Protein AF-V9W9S1-F1 (afdb_monomer)

Nearest PDB structures (foldseek):
  3k2z-assembly1_B  TM=9.311E-01  e=9.724E-03  Thermotoga maritima
  3k2z-assembly1_A  TM=9.159E-01  e=2.083E-02  Thermotoga maritima
  1zao-assembly1_A  TM=7.912E-01  e=2.767E+00  Archaeoglobus fulgidus
  5ipl-assembly1_F  TM=6.167E-01  e=1.137E+00  Escherichia coli
  6omf-assembly1_F  TM=6.056E-01  e=1.466E+00  Salmonella enterica subsp. enterica serovar Typhimurium

Mean predicted aligned error: 3.55 Å

Radius of gyration: 11.36 Å; Cα contacts (8 Å, |Δi|>4): 47; chains: 1; bounding box: 28×23×30 Å

Solvent-accessible surface area (backbone atoms only — not comparable to full-atom values): 3858 Å² total; per-residue (Å²): 131,80,50,72,65,33,51,52,48,53,52,47,48,53,53,39,27,73,74,67,79,42,77,70,55,69,70,56,45,26,71,72,70,73,46,58,67,72,58,49,52,52,29,50,51,52,35,32,78,69,67,77,47,92,79,75,83,86,73,80,77,129

Sequence (62 aa):
MLSDLERKTLRILYNFSKLNRRMPNIKELEKKTGARVGNIFKALDGLQKQGYIEWQPIIHNP

InterPro domains:
  IPR036388 Winged helix-like DNA-binding domain superfamily [G3DSA:1.10.10.10] (2-60)
  IPR036390 Winged helix DNA-binding domain superfamily [SSF46785] (2-57)

pLDDT: mean 92.83, std 12.64, range [40.94, 98.56]

Organism: NCBI:txid697284

Structure (mmCIF, N/CA/C/O backbone):
data_AF-V9W9S1-F1
#
_entry.id   AF-V9W9S1-F1
#
loop_
_atom_site.group_PDB
_atom_site.id
_atom_site.type_symbol
_atom_site.label_atom_id
_atom_site.label_alt_id
_atom_site.label_comp_id
_atom_site.label_asym_id
_atom_site.label_entity_id
_atom_site.label_seq_id
_atom_site.pdbx_PDB_ins_code
_atom_site.Cartn_x
_atom_site.Cartn_y
_atom_site.Cartn_z
_atom_site.occupancy
_atom_site.B_iso_or_equiv
_atom_site.auth_seq_id
_atom_site.auth_comp_id
_atom_site.auth_asym_id
_atom_site.auth_atom_id
_atom_site.pdbx_PDB_model_num
ATOM 1 N N . MET A 1 1 ? -14.746 4.266 8.685 1.00 87.94 1 MET A N 1
ATOM 2 C CA . MET A 1 1 ? -14.658 4.979 7.390 1.00 87.94 1 MET A CA 1
ATOM 3 C C . MET A 1 1 ? -13.194 5.012 6.997 1.00 87.94 1 MET A C 1
ATOM 5 O O . MET A 1 1 ? -12.386 5.327 7.859 1.00 87.94 1 MET A O 1
ATOM 9 N N . LEU A 1 2 ? -12.856 4.661 5.753 1.00 93.94 2 LEU A N 1
ATOM 10 C CA . LEU A 1 2 ? -11.460 4.619 5.305 1.00 93.94 2 LEU A CA 1
ATOM 11 C C . LEU A 1 2 ? -10.828 6.018 5.313 1.00 93.94 2 LEU A C 1
ATOM 13 O O . LEU A 1 2 ? -11.390 6.958 4.745 1.00 93.94 2 LEU A O 1
ATOM 17 N N . SER A 1 3 ? -9.639 6.126 5.898 1.00 97.50 3 SER A N 1
ATOM 18 C CA . SER A 1 3 ? -8.760 7.289 5.775 1.00 97.50 3 SER A CA 1
ATOM 19 C C . SER A 1 3 ? -8.318 7.505 4.325 1.00 97.50 3 SER A C 1
ATOM 21 O O . SER A 1 3 ? -8.402 6.611 3.476 1.00 97.50 3 SER A O 1
ATOM 23 N N . ASP A 1 4 ? -7.790 8.689 4.018 1.00 98.00 4 ASP A N 1
ATOM 24 C CA . ASP A 1 4 ? -7.306 8.984 2.665 1.00 98.00 4 ASP A CA 1
ATOM 25 C C . ASP A 1 4 ? -6.145 8.080 2.250 1.00 98.00 4 ASP A C 1
ATOM 27 O O . ASP A 1 4 ? -6.067 7.661 1.092 1.00 98.00 4 ASP A O 1
ATOM 31 N N . LEU A 1 5 ? -5.282 7.705 3.201 1.00 97.94 5 LEU A N 1
ATOM 32 C CA . LEU A 1 5 ? -4.197 6.769 2.936 1.00 97.94 5 LEU A CA 1
ATOM 33 C C . LEU A 1 5 ? -4.716 5.350 2.685 1.00 97.94 5 LEU A C 1
ATOM 35 O O . LEU A 1 5 ? -4.233 4.699 1.760 1.00 97.94 5 LEU A O 1
ATOM 39 N N . GLU A 1 6 ? -5.708 4.876 3.440 1.00 98.44 6 GLU A N 1
ATOM 40 C CA . GLU A 1 6 ? -6.318 3.561 3.206 1.00 98.44 6 GLU A CA 1
ATOM 41 C C . GLU A 1 6 ? -7.045 3.520 1.858 1.00 98.44 6 GLU A C 1
ATOM 43 O O . GLU A 1 6 ? -6.799 2.612 1.066 1.00 98.44 6 GLU A O 1
ATOM 48 N N . ARG A 1 7 ? -7.853 4.540 1.526 1.00 98.56 7 ARG A N 1
ATOM 49 C CA . ARG A 1 7 ? -8.518 4.643 0.211 1.00 98.56 7 ARG A CA 1
ATOM 50 C C . ARG A 1 7 ? -7.511 4.650 -0.932 1.00 98.56 7 ARG A C 1
ATOM 52 O O . ARG A 1 7 ? -7.681 3.939 -1.925 1.00 98.56 7 ARG A O 1
ATOM 59 N N . LYS A 1 8 ? -6.442 5.441 -0.798 1.00 98.50 8 LYS A N 1
ATOM 60 C CA . LYS A 1 8 ? -5.371 5.504 -1.798 1.00 98.50 8 LYS A CA 1
ATOM 61 C C . LYS A 1 8 ? -4.664 4.157 -1.931 1.00 98.50 8 LYS A C 1
ATOM 63 O O . LYS A 1 8 ? -4.449 3.714 -3.058 1.00 98.50 8 LYS A O 1
ATOM 68 N N . THR A 1 9 ? -4.336 3.515 -0.812 1.00 98.44 9 THR A N 1
ATOM 69 C CA . THR A 1 9 ? -3.681 2.201 -0.773 1.00 98.44 9 THR A CA 1
ATOM 70 C C . THR A 1 9 ? -4.551 1.150 -1.448 1.00 98.44 9 THR A C 1
ATOM 72 O O . THR A 1 9 ? -4.089 0.524 -2.395 1.00 98.44 9 THR A O 1
ATOM 75 N N . LEU A 1 10 ? -5.830 1.039 -1.081 1.00 98.44 10 LEU A N 1
ATOM 76 C CA . LEU A 1 10 ? -6.771 0.093 -1.684 1.00 98.44 10 LEU A CA 1
ATOM 77 C C . LEU A 1 10 ? -6.878 0.272 -3.204 1.00 98.44 10 LEU A C 1
ATOM 79 O O . LEU A 1 10 ? -6.772 -0.694 -3.960 1.00 98.44 10 LEU A O 1
ATOM 83 N N . ARG A 1 11 ? -6.998 1.522 -3.671 1.00 98.56 11 ARG A N 1
ATOM 84 C CA . ARG A 1 11 ? -7.017 1.831 -5.108 1.00 98.56 11 ARG A CA 1
ATOM 85 C C . ARG A 1 11 ? -5.731 1.390 -5.807 1.00 98.56 11 ARG A C 1
ATOM 87 O O . ARG A 1 11 ? -5.789 0.874 -6.921 1.00 98.56 11 ARG A O 1
ATOM 94 N N . ILE A 1 12 ? -4.572 1.609 -5.183 1.00 98.50 12 ILE A N 1
ATOM 95 C CA . ILE A 1 12 ? -3.286 1.169 -5.731 1.00 98.50 12 ILE A CA 1
ATOM 96 C C . ILE A 1 12 ? -3.239 -0.356 -5.804 1.00 98.50 12 ILE A C 1
ATOM 98 O O . ILE A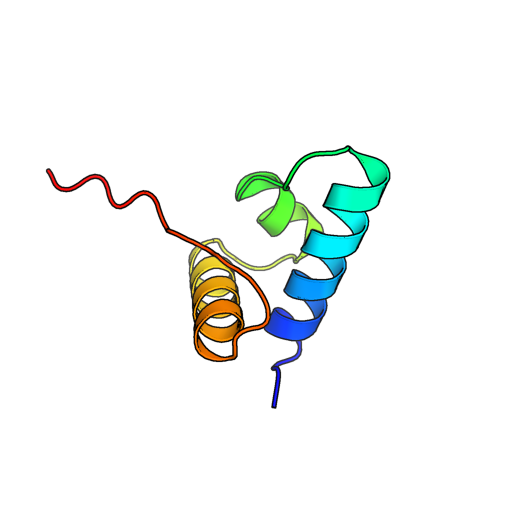 1 12 ? -2.887 -0.862 -6.862 1.00 98.50 12 ILE A O 1
ATOM 102 N N . LEU A 1 13 ? -3.619 -1.073 -4.741 1.00 98.19 13 LEU A N 1
ATOM 103 C CA . LEU A 1 13 ? -3.635 -2.540 -4.711 1.00 98.19 13 LEU A CA 1
ATOM 104 C C . LEU A 1 13 ? -4.471 -3.106 -5.868 1.00 98.19 13 LEU A C 1
ATOM 106 O O . LEU A 1 13 ? -3.962 -3.894 -6.667 1.00 98.19 13 LEU A O 1
ATOM 110 N N . TYR A 1 14 ? -5.710 -2.629 -6.014 1.00 98.12 14 TYR A N 1
ATOM 111 C CA . TYR A 1 14 ? -6.619 -3.071 -7.071 1.00 98.12 14 TYR A CA 1
ATOM 112 C C . TYR A 1 14 ? -6.072 -2.776 -8.476 1.00 98.12 14 TYR A C 1
ATOM 114 O O . TYR A 1 14 ? -5.957 -3.676 -9.311 1.00 98.12 14 TYR A O 1
ATOM 122 N N . ASN A 1 15 ? -5.667 -1.528 -8.736 1.00 98.44 15 ASN A N 1
ATOM 123 C CA . ASN A 1 15 ? -5.164 -1.129 -10.052 1.00 98.44 15 ASN A CA 1
ATOM 124 C C . ASN A 1 15 ? -3.856 -1.842 -10.407 1.00 98.44 15 ASN A C 1
ATOM 126 O O . ASN A 1 15 ? -3.648 -2.226 -11.557 1.00 98.44 15 ASN A O 1
ATOM 130 N N . PHE A 1 16 ? -2.966 -2.016 -9.430 1.00 98.31 16 PHE A N 1
ATOM 131 C CA . PHE A 1 16 ? -1.690 -2.682 -9.639 1.00 98.31 16 PHE A CA 1
ATOM 132 C C . PHE A 1 16 ? -1.898 -4.154 -9.988 1.00 98.31 16 PHE A C 1
ATOM 134 O O . PHE A 1 16 ? -1.312 -4.612 -10.968 1.00 98.31 16 PHE A O 1
ATOM 141 N N . SER A 1 17 ? -2.766 -4.854 -9.249 1.00 97.00 17 SER A N 1
ATOM 142 C CA . SER A 1 17 ? -3.119 -6.250 -9.521 1.00 97.00 17 SER A CA 1
ATOM 143 C C . SER A 1 17 ? -3.733 -6.417 -10.909 1.00 97.00 17 SER A C 1
ATOM 145 O O . SER A 1 17 ? -3.266 -7.240 -11.696 1.00 97.00 17 SER A O 1
ATOM 147 N N . LYS A 1 18 ? -4.691 -5.556 -11.276 1.00 97.69 18 LYS A N 1
ATOM 148 C CA . LYS A 1 18 ? -5.334 -5.594 -12.597 1.00 97.69 18 LYS A CA 1
ATOM 149 C C . LYS A 1 18 ? -4.345 -5.400 -13.753 1.00 97.69 18 LYS A C 1
ATOM 151 O O . LYS A 1 18 ? -4.472 -6.068 -14.773 1.00 97.69 18 LYS A O 1
ATOM 156 N N . LEU A 1 19 ? -3.375 -4.494 -13.605 1.00 97.94 19 LEU A N 1
ATOM 157 C CA . LEU A 1 1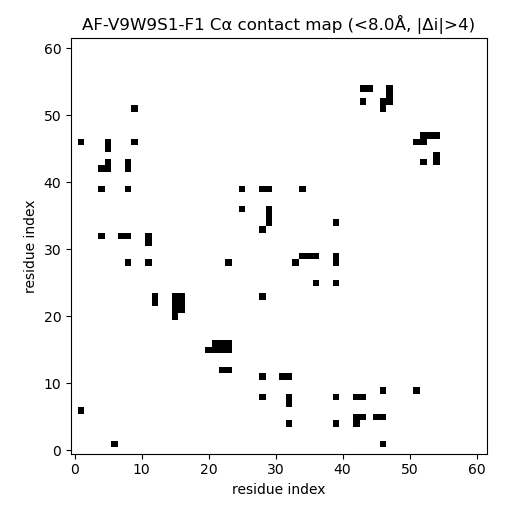9 ? -2.415 -4.165 -14.666 1.00 97.94 19 LEU A CA 1
ATOM 158 C C . LEU A 1 19 ? -1.226 -5.132 -14.736 1.00 97.94 19 LEU A C 1
ATOM 160 O O . LEU A 1 19 ? -0.768 -5.449 -15.826 1.00 97.94 19 LEU A O 1
ATOM 164 N N . ASN A 1 20 ? -0.716 -5.589 -13.590 1.00 97.50 20 ASN A N 1
ATOM 165 C CA . ASN A 1 20 ? 0.536 -6.353 -13.513 1.00 97.50 20 ASN A CA 1
ATOM 166 C C . ASN A 1 20 ? 0.320 -7.844 -13.227 1.00 97.50 20 ASN A C 1
ATOM 168 O O . ASN A 1 20 ? 1.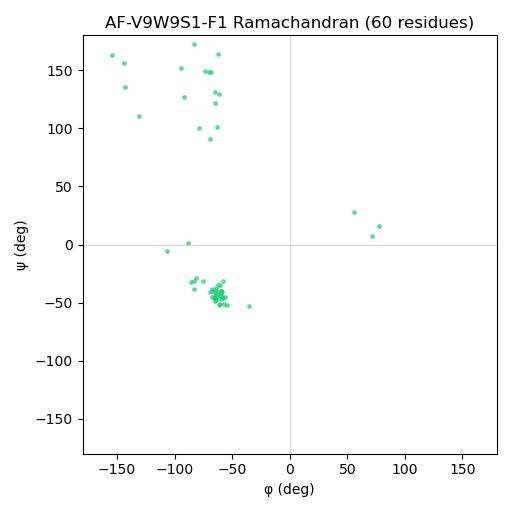292 -8.593 -13.200 1.00 97.50 20 ASN A O 1
ATOM 172 N N . ARG A 1 21 ? -0.927 -8.272 -12.974 1.00 96.88 21 ARG A N 1
ATOM 173 C CA . ARG A 1 21 ? -1.291 -9.648 -12.587 1.00 96.88 21 ARG A CA 1
ATOM 174 C C . ARG A 1 21 ? -0.551 -10.162 -11.343 1.00 96.88 21 ARG A C 1
ATOM 176 O O . ARG A 1 21 ? -0.339 -11.358 -11.189 1.00 96.88 21 ARG A O 1
ATOM 183 N N . ARG A 1 22 ? -0.158 -9.248 -10.452 1.00 96.12 22 ARG A N 1
ATOM 184 C CA . ARG A 1 22 ? 0.453 -9.528 -9.144 1.00 96.12 22 ARG A CA 1
ATOM 185 C C . ARG A 1 22 ? 0.191 -8.386 -8.172 1.00 96.12 2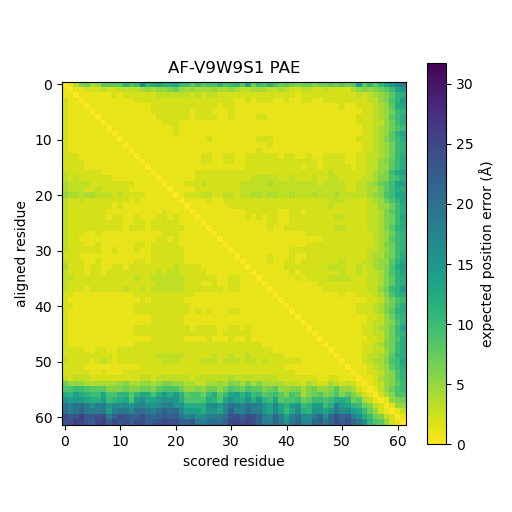2 ARG A C 1
ATOM 187 O O . ARG A 1 22 ? -0.081 -7.264 -8.596 1.00 96.12 22 ARG A O 1
ATOM 194 N N . MET A 1 23 ? 0.368 -8.640 -6.881 1.00 96.25 23 MET A N 1
ATOM 195 C CA . MET A 1 23 ? 0.332 -7.585 -5.870 1.00 96.25 23 MET A CA 1
ATOM 196 C C . MET A 1 23 ? 1.601 -6.712 -5.909 1.00 96.25 23 MET A C 1
ATOM 198 O O . MET A 1 23 ? 2.678 -7.197 -6.286 1.00 96.25 23 MET A O 1
ATOM 202 N N . PRO A 1 24 ? 1.497 -5.418 -5.549 1.00 96.94 24 PRO A N 1
ATOM 203 C CA . PRO A 1 24 ? 2.668 -4.574 -5.367 1.00 96.94 24 PRO A CA 1
ATOM 204 C C . PRO A 1 24 ? 3.441 -4.990 -4.111 1.00 96.94 24 PRO A C 1
ATOM 206 O O . PRO A 1 24 ? 2.849 -5.404 -3.116 1.00 96.94 24 PRO A O 1
ATOM 209 N N . ASN A 1 25 ? 4.761 -4.826 -4.132 1.00 95.81 25 ASN A N 1
ATOM 210 C CA . ASN A 1 25 ? 5.582 -4.937 -2.926 1.00 95.81 25 ASN A CA 1
ATOM 211 C C . ASN A 1 25 ? 5.592 -3.616 -2.127 1.00 95.81 25 ASN A C 1
ATOM 213 O O . ASN A 1 25 ? 5.108 -2.580 -2.588 1.00 95.81 25 ASN A O 1
ATOM 217 N N . ILE A 1 26 ? 6.182 -3.635 -0.927 1.00 95.50 26 ILE A N 1
ATOM 218 C CA . ILE A 1 26 ? 6.230 -2.458 -0.044 1.00 95.50 26 ILE A CA 1
ATOM 219 C C . ILE A 1 26 ? 6.936 -1.259 -0.701 1.00 95.50 26 ILE A C 1
ATOM 221 O O . ILE A 1 26 ? 6.415 -0.151 -0.619 1.00 95.50 26 ILE A O 1
ATOM 225 N N . LYS A 1 27 ? 8.048 -1.455 -1.427 1.00 96.31 27 LYS A N 1
ATOM 226 C CA . LYS A 1 27 ? 8.755 -0.353 -2.117 1.00 96.31 27 LYS A CA 1
ATOM 227 C C . LYS A 1 27 ? 7.897 0.287 -3.215 1.00 96.31 27 LYS A C 1
ATOM 229 O O . LYS A 1 27 ? 7.920 1.502 -3.412 1.00 96.31 27 LYS A O 1
ATOM 234 N N . GLU A 1 28 ? 7.121 -0.516 -3.940 1.00 98.00 28 GLU A N 1
ATOM 235 C CA . GLU A 1 28 ? 6.178 -0.025 -4.951 1.00 98.00 28 GLU A CA 1
ATOM 236 C C . GLU A 1 28 ? 5.021 0.749 -4.313 1.00 98.00 28 GLU A C 1
ATOM 238 O O . GLU A 1 28 ? 4.600 1.780 -4.850 1.00 98.00 28 GLU A O 1
ATOM 243 N N . LEU A 1 29 ? 4.534 0.284 -3.159 1.00 97.81 29 LEU A N 1
ATOM 244 C CA . LEU A 1 29 ? 3.542 1.001 -2.365 1.00 97.81 29 LEU A CA 1
ATOM 245 C C . LEU A 1 29 ? 4.099 2.323 -1.839 1.00 97.81 29 LEU A C 1
ATOM 247 O O . LEU A 1 29 ? 3.414 3.332 -1.971 1.00 97.81 29 LEU A O 1
ATOM 251 N N . GLU A 1 30 ? 5.332 2.377 -1.335 1.00 98.12 30 GLU A N 1
ATOM 252 C CA . GLU A 1 30 ? 5.982 3.633 -0.929 1.00 98.12 30 GLU A CA 1
ATOM 253 C C . GLU A 1 30 ? 6.039 4.630 -2.079 1.00 98.12 30 GLU A C 1
ATOM 255 O O . GLU A 1 30 ? 5.538 5.748 -1.955 1.00 98.12 30 GLU A O 1
ATOM 260 N N . LYS A 1 31 ? 6.534 4.202 -3.246 1.00 98.19 31 LYS A N 1
ATOM 261 C CA . LYS A 1 31 ? 6.620 5.065 -4.430 1.00 98.19 31 LYS A CA 1
ATOM 262 C C . LYS A 1 31 ? 5.253 5.598 -4.875 1.00 98.19 31 LYS A C 1
ATOM 264 O O . LYS A 1 31 ? 5.152 6.747 -5.294 1.00 98.19 31 LYS A O 1
ATOM 269 N N . LYS A 1 32 ? 4.197 4.779 -4.824 1.00 98.00 32 LYS A N 1
ATOM 270 C CA . LYS A 1 32 ? 2.854 5.155 -5.315 1.00 98.00 32 LYS A CA 1
ATOM 271 C C . LYS A 1 32 ? 2.014 5.906 -4.280 1.00 98.00 32 LYS A C 1
ATOM 273 O O . LYS A 1 32 ? 1.190 6.749 -4.642 1.00 98.00 32 LYS A O 1
ATOM 278 N N . THR A 1 33 ? 2.187 5.606 -2.997 1.00 97.25 33 THR A N 1
ATOM 279 C CA . THR A 1 33 ? 1.474 6.284 -1.906 1.00 97.25 33 THR A CA 1
ATOM 280 C C . THR A 1 33 ? 2.155 7.591 -1.513 1.00 97.25 33 THR A C 1
ATOM 282 O O . THR A 1 33 ? 1.446 8.531 -1.153 1.00 97.25 33 THR A O 1
ATOM 285 N N . GLY A 1 34 ? 3.484 7.680 -1.629 1.00 97.94 34 GLY A N 1
ATOM 286 C CA . GLY A 1 34 ? 4.292 8.756 -1.050 1.00 97.94 34 GLY A CA 1
ATOM 287 C C . GLY A 1 34 ? 4.391 8.675 0.479 1.00 97.94 34 GLY A C 1
ATOM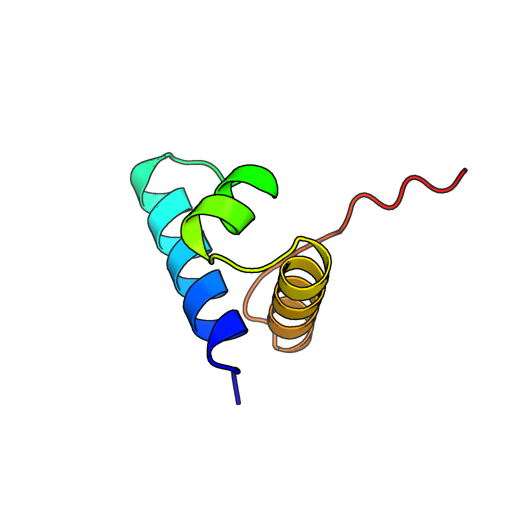 288 O O . GLY A 1 34 ? 4.892 9.601 1.110 1.00 97.94 34 GLY A O 1
ATOM 289 N N . ALA A 1 35 ? 3.882 7.601 1.087 1.00 97.75 35 ALA A N 1
ATOM 290 C CA . ALA A 1 35 ? 3.911 7.390 2.525 1.00 97.75 35 ALA A CA 1
ATOM 291 C C . ALA A 1 35 ? 5.128 6.548 2.920 1.00 97.75 35 ALA A C 1
ATOM 293 O O . ALA A 1 35 ? 5.598 5.716 2.150 1.00 97.75 35 ALA A O 1
ATOM 294 N N . ARG A 1 36 ? 5.610 6.739 4.152 1.00 97.19 36 ARG A N 1
ATOM 295 C CA . ARG A 1 36 ? 6.650 5.885 4.743 1.00 97.19 36 ARG A CA 1
ATOM 296 C C . ARG A 1 36 ? 6.106 4.480 5.002 1.00 97.19 36 ARG A C 1
ATOM 298 O O . ARG A 1 36 ? 4.943 4.355 5.400 1.00 97.19 36 ARG A O 1
ATOM 305 N N . VAL A 1 37 ? 6.971 3.465 4.910 1.00 95.94 37 VAL A N 1
ATOM 306 C CA . VAL A 1 37 ? 6.683 2.051 5.236 1.00 95.94 37 VAL A CA 1
ATOM 307 C C . VAL A 1 37 ? 5.721 1.869 6.421 1.00 95.94 37 VAL A C 1
ATOM 309 O O . VAL A 1 37 ? 4.694 1.211 6.283 1.00 95.94 37 VAL A O 1
ATOM 312 N N . GLY A 1 38 ? 6.002 2.479 7.578 1.00 95.88 38 GLY A N 1
ATOM 313 C CA . GLY A 1 38 ? 5.180 2.300 8.783 1.00 95.88 38 GLY A CA 1
ATOM 314 C C . GLY A 1 38 ? 3.722 2.753 8.627 1.00 95.88 38 GLY A C 1
ATOM 315 O O . GLY A 1 38 ? 2.815 2.111 9.151 1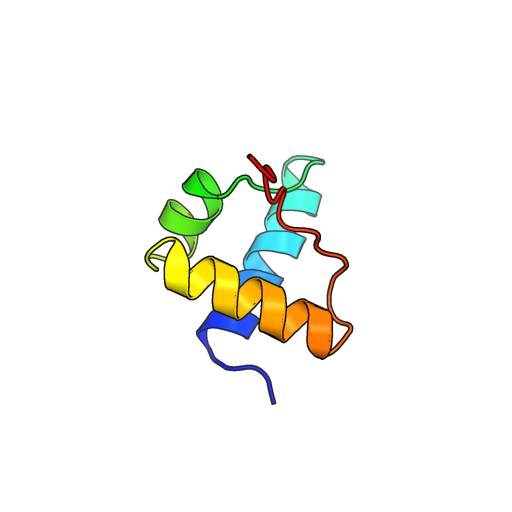.00 95.88 38 GLY A O 1
ATOM 316 N N . ASN A 1 39 ? 3.471 3.817 7.859 1.00 97.81 39 ASN A N 1
ATOM 317 C CA . ASN A 1 39 ? 2.109 4.282 7.581 1.00 97.81 39 ASN A CA 1
ATOM 318 C C . ASN A 1 39 ? 1.398 3.373 6.570 1.00 97.81 39 ASN A C 1
ATOM 320 O O . ASN A 1 39 ? 0.187 3.199 6.659 1.00 97.81 39 ASN A O 1
ATOM 324 N N . ILE A 1 40 ? 2.144 2.763 5.645 1.00 97.75 40 ILE A N 1
ATOM 325 C CA . ILE A 1 40 ? 1.605 1.774 4.703 1.00 97.75 40 ILE A CA 1
ATOM 326 C C . ILE A 1 40 ? 1.1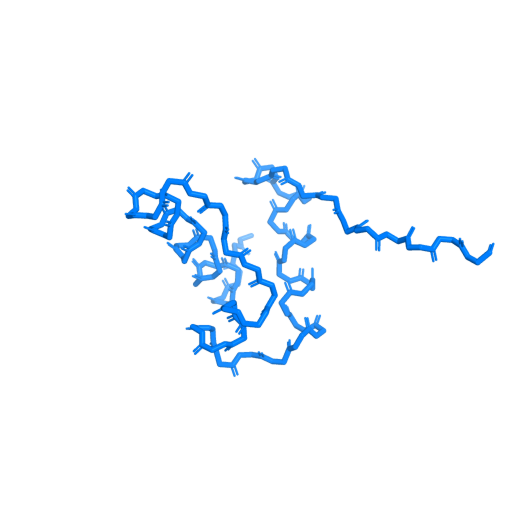86 0.514 5.452 1.00 97.75 40 ILE A C 1
ATOM 328 O O . ILE A 1 40 ? 0.077 0.041 5.239 1.00 97.75 40 ILE A O 1
ATOM 332 N N . PHE A 1 41 ? 2.011 0.010 6.373 1.00 96.81 41 PHE A N 1
ATOM 333 C CA . PHE A 1 41 ? 1.630 -1.130 7.210 1.00 96.81 41 PHE A CA 1
ATOM 334 C C . PHE A 1 41 ? 0.374 -0.844 8.035 1.00 96.81 41 PHE A C 1
ATOM 336 O O . PHE A 1 41 ? -0.528 -1.674 8.048 1.00 96.81 41 PHE A O 1
ATOM 343 N N . LYS A 1 42 ? 0.265 0.343 8.650 1.00 96.56 42 LYS A N 1
ATOM 344 C CA . LYS A 1 42 ? -0.961 0.758 9.356 1.00 96.56 42 LYS A CA 1
ATOM 345 C C . LYS A 1 42 ? -2.179 0.806 8.432 1.00 96.56 42 LYS A C 1
ATOM 347 O O . LYS A 1 42 ? -3.256 0.387 8.834 1.00 96.56 42 LYS A O 1
ATOM 352 N N . ALA A 1 43 ? -2.018 1.295 7.202 1.00 97.81 43 ALA A N 1
ATOM 353 C CA . ALA A 1 43 ? -3.104 1.320 6.227 1.00 97.81 43 ALA A CA 1
ATOM 354 C C . ALA A 1 43 ? -3.511 -0.091 5.771 1.00 97.81 43 ALA A C 1
ATOM 356 O O . ALA A 1 43 ? -4.697 -0.364 5.637 1.00 97.81 43 ALA A O 1
ATOM 357 N N . LEU A 1 44 ? -2.553 -0.998 5.555 1.00 97.25 44 LEU A N 1
ATOM 358 C CA . LEU A 1 44 ? -2.832 -2.395 5.205 1.00 97.25 44 LEU A CA 1
ATOM 359 C C . LEU A 1 44 ? -3.539 -3.130 6.352 1.00 97.25 44 LEU A C 1
ATOM 361 O O . LEU A 1 44 ? -4.536 -3.801 6.110 1.00 97.25 44 LEU A O 1
ATOM 365 N N . ASP A 1 45 ? -3.079 -2.942 7.590 1.00 96.31 45 ASP A N 1
ATOM 366 C CA . ASP A 1 45 ? -3.722 -3.471 8.800 1.00 96.31 45 ASP A CA 1
ATOM 367 C C . ASP A 1 45 ? -5.151 -2.925 8.974 1.00 96.31 45 ASP A C 1
ATOM 369 O O . ASP A 1 45 ? -6.089 -3.683 9.209 1.00 96.31 45 ASP A O 1
ATOM 373 N N . GLY A 1 46 ? -5.352 -1.619 8.776 1.00 96.75 46 GLY A N 1
ATOM 374 C CA . GLY A 1 46 ? -6.674 -0.994 8.824 1.00 96.75 46 GLY A CA 1
ATOM 375 C C . GLY A 1 46 ? -7.626 -1.504 7.736 1.00 96.75 46 GLY A C 1
ATOM 376 O O . GLY A 1 46 ? -8.793 -1.783 8.022 1.00 96.75 46 GLY A O 1
ATOM 377 N N . LEU A 1 47 ? -7.131 -1.697 6.508 1.00 98.00 47 LEU A N 1
ATOM 378 C CA . LEU A 1 47 ? -7.895 -2.295 5.408 1.00 98.00 47 LEU A CA 1
ATOM 379 C C . LEU A 1 47 ? -8.266 -3.754 5.694 1.00 98.00 47 LEU A C 1
ATOM 381 O O . LEU A 1 47 ? -9.397 -4.153 5.418 1.00 98.00 47 LEU A O 1
ATOM 385 N N . GLN A 1 48 ? -7.344 -4.529 6.267 1.00 97.19 48 GLN A N 1
ATOM 386 C CA . GLN A 1 48 ? -7.586 -5.915 6.657 1.00 97.19 48 GLN A CA 1
ATOM 387 C C . GLN A 1 48 ? -8.630 -6.014 7.771 1.00 97.19 48 GLN A C 1
ATOM 389 O O . GLN A 1 48 ? -9.596 -6.761 7.641 1.00 97.19 48 GLN A O 1
ATOM 394 N N . LYS A 1 49 ? -8.488 -5.224 8.842 1.00 95.94 49 LYS A N 1
ATOM 395 C CA . LYS A 1 49 ? -9.447 -5.180 9.963 1.00 95.94 49 LYS A CA 1
ATOM 396 C C . LYS A 1 49 ? -10.860 -4.815 9.520 1.00 95.94 49 LYS A C 1
ATOM 398 O O . LYS A 1 49 ? -11.828 -5.260 10.125 1.00 95.94 49 LYS A O 1
ATOM 403 N N . GLN A 1 50 ? -10.977 -4.008 8.469 1.00 96.81 50 GLN A N 1
ATOM 404 C CA . GLN A 1 50 ? -12.256 -3.616 7.880 1.00 96.81 50 GLN A CA 1
ATOM 405 C C . GLN A 1 50 ? -12.753 -4.585 6.788 1.00 96.81 50 GLN A C 1
ATOM 407 O O . GLN A 1 50 ? -13.808 -4.338 6.209 1.00 96.81 50 GLN A O 1
ATOM 412 N N . GLY A 1 51 ? -12.022 -5.666 6.493 1.00 96.50 51 GLY A N 1
ATOM 413 C CA . GLY A 1 51 ? -12.435 -6.709 5.549 1.00 96.50 51 GLY A CA 1
ATOM 414 C C . GLY A 1 51 ? -12.276 -6.354 4.067 1.00 96.50 51 GLY A C 1
ATOM 415 O O . GLY A 1 51 ? -12.868 -7.016 3.222 1.00 96.50 51 GLY A O 1
ATOM 416 N N . TYR A 1 52 ? -11.499 -5.321 3.725 1.00 97.62 52 TYR A N 1
ATOM 41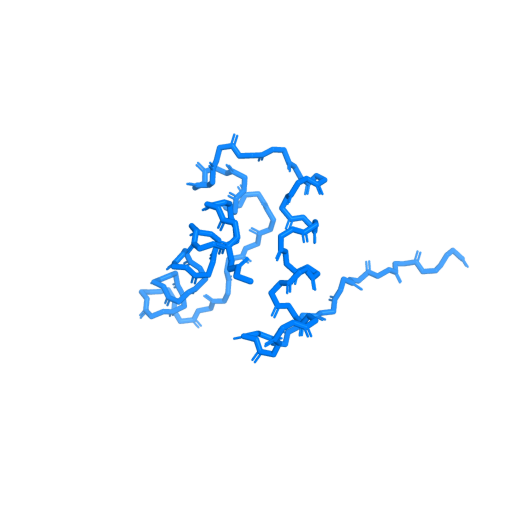7 C CA . TYR A 1 52 ? -11.289 -4.931 2.322 1.00 97.62 52 TYR A CA 1
ATOM 418 C C . TYR A 1 52 ? -10.238 -5.782 1.608 1.00 97.62 52 TYR A C 1
ATOM 420 O O . TYR A 1 52 ? -10.283 -5.898 0.383 1.00 97.62 52 TYR A O 1
ATOM 428 N N . ILE A 1 53 ? -9.264 -6.315 2.348 1.00 96.50 53 ILE A N 1
ATOM 429 C CA . ILE A 1 53 ? -8.175 -7.137 1.813 1.00 96.50 53 ILE A CA 1
ATOM 430 C C . ILE A 1 53 ? -7.811 -8.245 2.796 1.00 96.50 53 ILE A C 1
ATOM 432 O O . ILE A 1 53 ? -7.958 -8.087 4.007 1.00 96.50 53 ILE A O 1
ATOM 436 N N . GLU A 1 54 ? -7.226 -9.314 2.271 1.00 94.12 54 GLU A N 1
ATOM 437 C CA . GLU A 1 54 ? -6.426 -10.242 3.061 1.00 94.12 54 GLU A CA 1
ATOM 438 C C . GLU A 1 54 ? -4.963 -9.797 3.005 1.00 94.12 54 GLU A C 1
ATOM 440 O O . GLU A 1 54 ? -4.398 -9.567 1.933 1.00 94.12 54 GLU A O 1
ATOM 445 N N . TRP A 1 55 ? -4.352 -9.631 4.173 1.00 88.00 55 TRP A N 1
ATOM 446 C CA . TRP A 1 55 ? -2.960 -9.228 4.308 1.00 88.00 55 TRP A CA 1
ATOM 447 C C . TRP A 1 55 ? -2.345 -9.970 5.489 1.00 88.00 55 TRP A C 1
ATOM 449 O O . TRP A 1 55 ? -2.949 -10.081 6.549 1.00 88.00 55 TRP A O 1
ATOM 459 N N . GLN A 1 56 ? -1.142 -10.501 5.313 1.00 82.31 56 GLN A N 1
ATOM 460 C CA . GLN A 1 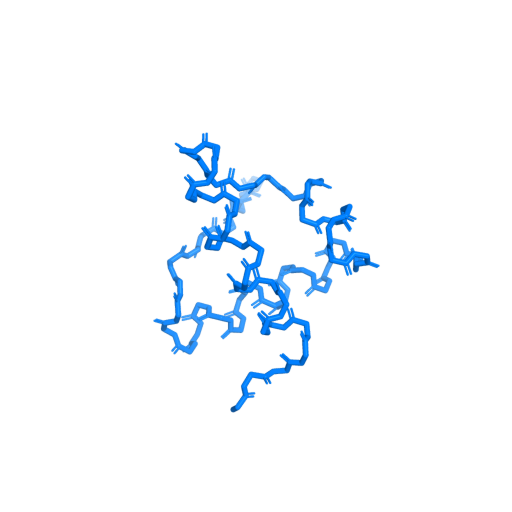56 ? -0.366 -11.052 6.415 1.00 82.31 56 GLN A CA 1
ATOM 461 C C . GLN A 1 56 ? 1.034 -10.458 6.322 1.00 82.31 56 GLN A C 1
ATOM 463 O O . GLN A 1 56 ? 1.759 -10.759 5.369 1.00 82.31 56 GLN A O 1
ATOM 468 N N . PRO A 1 57 ? 1.429 -9.576 7.255 1.00 74.00 57 PRO A N 1
ATOM 469 C CA . PRO A 1 57 ? 2.818 -9.169 7.321 1.00 74.00 57 PRO A CA 1
ATOM 470 C C . PRO A 1 57 ? 3.655 -10.416 7.620 1.00 74.00 57 PRO A C 1
ATOM 472 O O . PRO A 1 57 ? 3.347 -11.161 8.549 1.00 74.00 57 PRO A O 1
ATOM 475 N N . ILE A 1 58 ? 4.711 -10.650 6.838 1.00 69.88 58 ILE A N 1
ATOM 476 C CA . ILE A 1 58 ? 5.708 -11.669 7.172 1.00 69.88 58 ILE A CA 1
ATOM 477 C C . ILE A 1 58 ? 6.454 -11.142 8.398 1.00 69.88 58 ILE A C 1
ATOM 479 O O . ILE A 1 58 ? 7.410 -10.376 8.288 1.00 69.88 58 ILE A O 1
ATOM 483 N N . ILE A 1 59 ? 5.955 -11.487 9.579 1.00 62.06 59 ILE A N 1
ATOM 484 C CA . ILE A 1 59 ? 6.665 -11.285 10.831 1.00 62.06 59 ILE A CA 1
ATOM 485 C C . ILE A 1 59 ? 7.677 -12.426 10.877 1.00 62.06 59 ILE A C 1
ATOM 487 O O . ILE A 1 59 ? 7.317 -13.564 11.166 1.00 62.06 59 ILE A O 1
ATOM 491 N N . HIS A 1 60 ? 8.936 -12.148 10.536 1.00 46.75 60 HIS A N 1
ATOM 492 C CA . HIS A 1 60 ? 10.007 -13.042 10.957 1.00 46.75 60 HIS A CA 1
ATOM 493 C C . HIS A 1 60 ? 10.032 -12.992 12.485 1.00 46.75 60 HIS A C 1
ATOM 495 O O . HIS A 1 60 ? 10.494 -12.013 13.068 1.00 46.75 60 HIS A O 1
ATOM 501 N N . ASN A 1 61 ? 9.461 -14.014 13.121 1.00 40.94 61 ASN A N 1
ATOM 502 C CA . ASN A 1 61 ? 9.754 -14.290 14.514 1.00 40.94 61 ASN A CA 1
ATOM 503 C C . ASN A 1 61 ? 11.244 -14.677 14.573 1.00 40.94 61 ASN A C 1
ATOM 505 O O . ASN A 1 61 ? 11.624 -15.577 13.816 1.00 40.94 61 ASN A O 1
ATOM 509 N N . PRO A 1 62 ? 12.083 -13.968 15.348 1.00 48.19 62 PRO A N 1
ATOM 510 C CA . PRO A 1 62 ? 13.468 -14.374 15.555 1.00 48.19 62 PRO A CA 1
ATOM 511 C C . PRO A 1 62 ? 13.557 -15.757 16.211 1.00 48.19 62 PRO A C 1
ATOM 513 O O . PRO A 1 62 ? 12.587 -16.163 16.899 1.00 48.19 62 PRO A O 1
#

Foldseek 3Di:
DQDPLLVQLLVCQVVVCVVVVDGDDLVRSCVRSVDDSVVSVVSVVVCVVVPNDDDDPPPPDD

Secondary structure (DSSP, 8-state):
---HHHHHHHHHHHHHHHHHSSPPPHHHHHHHH---HHHHHHHHHHHHHTTS----------